Protein AF-A0A1A2Y1G8-F1 (afdb_monomer_lite)

Sequence (158 aa):
MRTSGRVFAVIVFGVAAVLALASTAAADPVSSTDTDYLAALHHGGLCCPEQSDMPISFADPASEISNGHTIARVMGESNNAYGNETYAGFKTLSTTIFKNSHTNSDLRPLNTLQSGEVVLIAVHYYGGQALECALIKDMGDEAGYWYGRPKAVAPYCY

pLDDT: mean 70.65, std 18.49, range [34.81, 92.75]

Foldseek 3Di:
DDDDDDDDDDDPPPPPPPPPPPPPVPDDPQDPLLVVLQVCQQQVPQFCPPDHRDRQDDQDSVVLSVVLLVLLVQQPDCPHPLHNLAPVSLLSQLVVQQVVQVVDPRGPRDDSLSSSSSNLSSCVSNNDLVSNLSHCVRCPPCSCRGRNHCVVVVVRND

Secondary structure (DSSP, 8-state):
-------------------------PPPPPPHHHHHHHHHHHHTTTS-TTS-------S-HHHHHHHHHHHHHHHH-TTBTTBSSSHHHHHHHHHHHHHHHHH-TTSPPPPHHHHHHHHHHHIIIIIHHHHHHHHHHHHGGGHHHHSSSTTTTGGG--

Structure (mmCIF, N/CA/C/O backbone):
data_AF-A0A1A2Y1G8-F1
#
_entry.id   AF-A0A1A2Y1G8-F1
#
loop_
_atom_site.group_PDB
_atom_site.id
_atom_site.type_symbol
_atom_site.label_atom_id
_atom_site.label_alt_id
_atom_site.label_comp_id
_atom_site.label_asym_id
_atom_site.label_entity_id
_atom_site.label_seq_id
_atom_site.pdbx_PDB_ins_code
_atom_site.Cartn_x
_atom_site.Cartn_y
_atom_site.Cartn_z
_atom_site.occupancy
_atom_site.B_iso_or_equiv
_atom_site.auth_seq_id
_atom_site.auth_comp_id
_atom_site.auth_asym_id
_atom_site.auth_atom_id
_atom_site.pdbx_PDB_model_num
ATOM 1 N N . MET A 1 1 ? 90.396 -31.746 3.221 1.00 37.69 1 MET A N 1
ATOM 2 C CA . MET A 1 1 ? 90.389 -31.035 1.923 1.00 37.69 1 MET A CA 1
ATOM 3 C C . MET A 1 1 ? 89.150 -30.149 1.864 1.00 37.69 1 MET A C 1
ATOM 5 O O . MET A 1 1 ? 88.110 -30.559 2.359 1.00 37.69 1 MET A O 1
ATOM 9 N N . ARG A 1 2 ? 89.315 -28.909 1.382 1.00 39.56 2 ARG A N 1
ATOM 10 C CA . ARG A 1 2 ? 88.288 -27.858 1.225 1.00 39.56 2 ARG A CA 1
ATOM 11 C C . ARG A 1 2 ? 87.123 -28.311 0.336 1.00 39.56 2 ARG A C 1
ATOM 13 O O . ARG A 1 2 ? 87.406 -28.972 -0.650 1.00 39.56 2 ARG A O 1
ATOM 20 N N . THR A 1 3 ? 85.903 -27.850 0.648 1.00 34.81 3 THR A N 1
ATOM 21 C CA . THR A 1 3 ? 85.048 -26.893 -0.121 1.00 34.81 3 THR A CA 1
ATOM 22 C C . THR A 1 3 ? 83.631 -26.942 0.476 1.00 34.81 3 THR A C 1
ATOM 24 O O . THR A 1 3 ? 83.030 -28.003 0.524 1.00 34.81 3 THR A O 1
ATOM 27 N N . SER A 1 4 ? 83.148 -25.901 1.163 1.00 42.72 4 SER A N 1
ATOM 28 C CA . SER A 1 4 ? 82.473 -24.710 0.606 1.00 42.72 4 SER A CA 1
ATOM 29 C C . SER A 1 4 ? 81.203 -25.032 -0.191 1.00 42.72 4 SER A C 1
ATOM 31 O O . SER A 1 4 ? 81.290 -25.487 -1.323 1.00 42.72 4 SER A O 1
ATOM 33 N N . GLY A 1 5 ? 80.040 -24.686 0.371 1.00 37.72 5 GLY A N 1
ATOM 34 C CA . GLY A 1 5 ? 78.758 -24.618 -0.335 1.00 37.72 5 GLY A CA 1
ATOM 35 C C . GLY A 1 5 ? 77.722 -23.887 0.520 1.00 37.72 5 GLY A C 1
ATOM 36 O O . GLY A 1 5 ? 77.165 -24.462 1.448 1.00 37.72 5 GLY A O 1
ATOM 37 N N . ARG A 1 6 ? 77.539 -22.588 0.265 1.00 41.44 6 ARG A N 1
ATOM 38 C CA . ARG A 1 6 ? 76.600 -21.699 0.963 1.00 41.44 6 ARG A CA 1
ATOM 39 C C . ARG A 1 6 ? 75.195 -21.801 0.350 1.00 41.44 6 ARG A C 1
ATOM 41 O O . ARG A 1 6 ? 75.055 -21.760 -0.863 1.00 41.44 6 ARG A O 1
ATOM 48 N N . VAL A 1 7 ? 74.213 -21.894 1.247 1.00 47.31 7 VAL A N 1
ATOM 49 C CA . VAL A 1 7 ? 72.816 -21.405 1.236 1.00 47.31 7 VAL A CA 1
ATOM 50 C C . VAL A 1 7 ? 72.332 -20.636 -0.008 1.00 47.31 7 VAL A C 1
ATOM 52 O O . VAL A 1 7 ? 72.877 -19.577 -0.295 1.00 47.31 7 VAL A O 1
ATOM 55 N N . PHE A 1 8 ? 71.210 -21.086 -0.595 1.00 34.81 8 PHE A N 1
ATOM 56 C CA . PHE A 1 8 ? 70.128 -20.293 -1.228 1.00 34.81 8 PHE A CA 1
ATOM 57 C C . PHE A 1 8 ? 68.812 -21.104 -1.087 1.00 34.81 8 PHE A C 1
ATOM 59 O O . PHE A 1 8 ? 68.797 -22.279 -1.433 1.00 34.81 8 PHE A O 1
ATOM 66 N N . ALA A 1 9 ? 67.836 -20.641 -0.284 1.00 38.75 9 ALA A N 1
ATOM 67 C CA . ALA A 1 9 ? 66.544 -20.045 -0.699 1.00 38.75 9 ALA A CA 1
ATOM 68 C C . ALA A 1 9 ? 65.739 -20.948 -1.669 1.00 38.75 9 ALA A C 1
ATOM 70 O O . ALA A 1 9 ? 66.257 -21.341 -2.701 1.00 38.75 9 ALA A O 1
ATOM 71 N N . VAL A 1 10 ? 64.482 -21.339 -1.438 1.00 39.81 10 VAL A N 1
ATOM 72 C CA . VAL A 1 10 ? 63.291 -20.531 -1.133 1.00 39.81 10 VAL A CA 1
ATOM 73 C C . VAL A 1 10 ? 62.252 -21.445 -0.462 1.00 39.81 10 VAL A C 1
ATOM 75 O O . VAL A 1 10 ? 61.882 -22.473 -1.024 1.00 39.81 10 VAL A O 1
ATOM 78 N N . ILE A 1 11 ? 61.747 -21.070 0.717 1.00 44.00 11 ILE A N 1
ATOM 79 C CA . ILE A 1 11 ? 60.514 -21.653 1.263 1.00 44.00 11 ILE A CA 1
ATOM 80 C C . ILE A 1 11 ? 59.368 -20.938 0.553 1.00 44.00 11 ILE A C 1
ATOM 82 O O . ILE A 1 11 ? 59.044 -19.797 0.878 1.00 44.00 11 ILE A O 1
ATOM 86 N N . VAL A 1 12 ? 58.786 -21.587 -0.454 1.00 43.72 12 VAL A N 1
ATOM 87 C CA . VAL A 1 12 ? 57.512 -21.150 -1.024 1.00 43.72 12 VAL A CA 1
ATOM 88 C C . VAL A 1 12 ? 56.455 -21.484 0.021 1.00 43.72 12 VAL A C 1
ATOM 90 O O . VAL A 1 12 ? 56.023 -22.627 0.144 1.00 43.72 12 VAL A O 1
ATOM 93 N N . PHE A 1 13 ? 56.087 -20.484 0.821 1.00 37.91 13 PHE A N 1
ATOM 94 C CA . PHE A 1 13 ? 54.854 -20.511 1.593 1.00 37.91 13 PHE A CA 1
ATOM 95 C C . PHE A 1 13 ? 53.709 -20.665 0.592 1.00 37.91 13 PHE A C 1
ATOM 97 O O . PHE A 1 13 ? 53.304 -19.708 -0.066 1.00 37.91 13 PHE A O 1
ATOM 104 N N . GLY A 1 14 ? 53.236 -21.901 0.438 1.00 37.22 14 GLY A N 1
ATOM 105 C CA . GLY A 1 14 ? 51.983 -22.198 -0.231 1.00 37.22 14 GLY A CA 1
ATOM 106 C C . GLY A 1 14 ? 50.876 -21.509 0.548 1.00 37.22 14 GLY A C 1
ATOM 107 O O . GLY A 1 14 ? 50.420 -22.013 1.572 1.00 37.22 14 GLY A O 1
ATOM 108 N N . VAL A 1 15 ? 50.489 -20.324 0.085 1.00 45.50 15 VAL A N 1
ATOM 109 C CA . VAL A 1 15 ? 49.250 -19.671 0.481 1.00 45.50 15 VAL A CA 1
ATOM 110 C C . VAL A 1 15 ? 48.147 -20.621 0.038 1.00 45.50 15 VAL A C 1
ATOM 112 O O . VAL A 1 15 ? 47.809 -20.690 -1.142 1.00 45.50 15 VAL A O 1
ATOM 115 N N . ALA A 1 16 ? 47.645 -21.419 0.979 1.00 45.94 16 ALA A N 1
ATOM 116 C CA . ALA A 1 16 ? 46.382 -22.109 0.822 1.00 45.94 16 ALA A CA 1
ATOM 117 C C . ALA A 1 16 ? 45.345 -21.014 0.572 1.00 45.94 16 ALA A C 1
ATOM 119 O O . ALA A 1 16 ? 44.940 -20.300 1.489 1.00 45.94 16 ALA A O 1
ATOM 120 N N . ALA A 1 17 ? 45.006 -20.820 -0.700 1.00 45.44 17 ALA A N 1
ATOM 121 C CA . ALA A 1 17 ? 43.917 -19.971 -1.118 1.00 45.44 17 ALA A CA 1
ATOM 122 C C . ALA A 1 17 ? 42.642 -20.583 -0.536 1.00 45.44 17 ALA A C 1
ATOM 124 O O . ALA A 1 17 ? 42.034 -21.480 -1.116 1.00 45.44 17 ALA A O 1
ATOM 125 N N . VAL A 1 18 ? 42.269 -20.126 0.657 1.00 47.09 18 VAL A N 1
ATOM 126 C CA . VAL A 1 18 ? 40.897 -20.208 1.130 1.00 47.09 18 VAL A CA 1
ATOM 127 C C . VAL A 1 18 ? 40.121 -19.370 0.128 1.00 47.09 18 VAL A C 1
ATOM 129 O O . VAL A 1 18 ? 40.111 -18.142 0.211 1.00 47.09 18 VAL A O 1
ATOM 132 N N . LEU A 1 19 ? 39.552 -20.028 -0.886 1.00 44.69 19 LEU A N 1
ATOM 133 C CA . LEU A 1 19 ? 38.456 -19.456 -1.645 1.00 44.69 19 LEU A CA 1
ATOM 134 C C . LEU A 1 19 ? 37.373 -19.171 -0.612 1.00 44.69 19 LEU A C 1
ATOM 136 O O . LEU A 1 19 ? 36.639 -20.065 -0.196 1.00 44.69 19 LEU A O 1
ATOM 140 N N . ALA A 1 20 ? 37.354 -17.929 -0.137 1.00 45.03 20 ALA A N 1
ATOM 141 C CA . ALA A 1 20 ? 36.224 -17.373 0.560 1.00 45.03 20 ALA A CA 1
ATOM 142 C C . ALA A 1 20 ? 35.035 -17.618 -0.363 1.00 45.03 20 ALA A C 1
ATOM 144 O O . ALA A 1 20 ? 34.967 -17.053 -1.457 1.00 45.03 20 ALA A O 1
ATOM 145 N N . LEU A 1 21 ? 34.156 -18.535 0.045 1.00 43.00 21 LEU A N 1
ATOM 146 C CA . LEU A 1 21 ? 32.839 -18.637 -0.539 1.00 43.00 21 LEU A CA 1
ATOM 147 C C . LEU A 1 21 ? 32.236 -17.250 -0.364 1.00 43.00 21 LEU A C 1
ATOM 149 O O . LEU A 1 21 ? 31.872 -16.855 0.742 1.00 43.00 21 LEU A O 1
ATOM 153 N N . ALA A 1 22 ? 32.207 -16.485 -1.451 1.00 49.25 22 ALA A N 1
ATOM 154 C CA . ALA A 1 22 ? 31.270 -15.401 -1.573 1.00 49.25 22 ALA A CA 1
ATOM 155 C C . ALA A 1 22 ? 29.911 -16.075 -1.420 1.00 49.25 22 ALA A C 1
ATOM 157 O O . ALA A 1 22 ? 29.436 -16.746 -2.335 1.00 49.25 22 ALA A O 1
ATOM 158 N N . SER A 1 23 ? 29.347 -15.989 -0.219 1.00 40.06 23 SER A N 1
ATOM 159 C CA . SER A 1 23 ? 27.945 -16.258 0.014 1.00 40.06 23 SER A CA 1
ATOM 160 C C . SER A 1 23 ? 27.212 -15.259 -0.864 1.00 40.06 23 SER A C 1
ATOM 162 O O . SER A 1 23 ? 26.983 -14.119 -0.469 1.00 40.06 23 SER A O 1
ATOM 164 N N . THR A 1 24 ? 26.927 -15.646 -2.105 1.00 44.16 24 THR A N 1
ATOM 165 C CA . THR A 1 24 ? 25.872 -15.018 -2.876 1.00 44.16 24 THR A CA 1
ATOM 166 C C . THR A 1 24 ? 24.657 -15.160 -1.981 1.00 44.16 24 THR A C 1
ATOM 168 O O . THR A 1 24 ? 24.174 -16.277 -1.793 1.00 44.16 24 THR A O 1
ATOM 171 N N . ALA A 1 25 ? 24.253 -14.071 -1.325 1.00 46.94 25 ALA A N 1
ATOM 172 C CA . ALA A 1 25 ? 22.940 -13.994 -0.723 1.00 46.94 25 ALA A CA 1
ATOM 173 C C . ALA A 1 25 ? 21.991 -14.313 -1.874 1.00 46.94 25 ALA A C 1
ATOM 175 O O . ALA A 1 25 ? 21.834 -13.510 -2.795 1.00 46.94 25 ALA A O 1
ATOM 176 N N . ALA A 1 26 ? 21.514 -15.556 -1.918 1.00 45.41 26 ALA A N 1
ATOM 177 C CA . ALA A 1 26 ? 20.459 -15.916 -2.830 1.00 45.41 26 ALA A CA 1
ATOM 178 C C . ALA A 1 26 ? 19.326 -14.970 -2.454 1.00 45.41 26 ALA A C 1
ATOM 180 O O . ALA A 1 26 ? 18.946 -14.928 -1.285 1.00 45.41 26 ALA A O 1
ATOM 181 N N . ALA A 1 27 ? 18.889 -14.142 -3.405 1.00 55.56 27 ALA A N 1
ATOM 182 C CA . ALA A 1 27 ? 17.657 -13.400 -3.223 1.00 55.56 27 ALA A CA 1
ATOM 183 C C . ALA A 1 27 ? 16.613 -14.415 -2.758 1.00 55.56 27 ALA A C 1
ATOM 185 O O . ALA A 1 27 ? 16.525 -15.500 -3.351 1.00 55.56 27 ALA A O 1
ATOM 186 N N . ASP A 1 28 ? 15.918 -14.108 -1.662 1.00 62.34 28 ASP A N 1
ATOM 187 C CA . ASP A 1 28 ? 14.861 -14.983 -1.182 1.00 62.34 28 ASP A CA 1
ATOM 188 C C . ASP A 1 28 ? 13.937 -15.292 -2.369 1.00 62.34 28 ASP A C 1
ATOM 190 O O . ASP A 1 28 ? 13.633 -14.395 -3.167 1.00 62.34 28 ASP A O 1
ATOM 194 N N . PRO A 1 29 ? 13.575 -16.568 -2.578 1.00 72.12 29 PRO A N 1
ATOM 195 C CA . PRO A 1 29 ? 12.736 -16.925 -3.705 1.00 72.12 29 PRO A CA 1
ATOM 196 C C . PRO A 1 29 ? 11.426 -16.140 -3.614 1.00 72.12 29 PRO A C 1
ATOM 198 O O . PRO A 1 29 ? 10.792 -16.123 -2.560 1.00 72.12 29 PRO A O 1
ATOM 201 N N . VAL A 1 30 ? 11.036 -15.510 -4.727 1.00 81.25 30 VAL A N 1
ATOM 202 C CA . VAL A 1 30 ? 9.764 -14.785 -4.863 1.00 81.25 30 VAL A CA 1
ATOM 203 C C . VAL A 1 30 ? 8.631 -15.694 -4.390 1.00 81.25 30 VAL A C 1
ATOM 205 O O . VAL A 1 30 ? 8.466 -16.808 -4.898 1.00 81.25 30 VAL A O 1
ATOM 208 N N . SER A 1 31 ? 7.884 -15.242 -3.387 1.00 87.62 31 SER A N 1
ATOM 209 C CA . SER A 1 31 ? 6.800 -16.019 -2.794 1.00 87.62 31 SER A CA 1
ATOM 210 C C . SER A 1 31 ? 5.550 -16.018 -3.685 1.00 87.62 31 SER A C 1
ATOM 212 O O . SER A 1 31 ? 5.425 -15.242 -4.638 1.00 87.62 31 SER A O 1
ATOM 214 N N . SER A 1 32 ? 4.578 -16.885 -3.377 1.00 87.00 32 SER A N 1
ATOM 215 C CA . SER A 1 32 ? 3.261 -16.823 -4.027 1.00 87.00 32 SER A CA 1
ATOM 216 C C . SER A 1 32 ? 2.573 -15.479 -3.766 1.00 87.00 32 SER A C 1
ATOM 218 O O . SER A 1 32 ? 2.015 -14.901 -4.689 1.00 87.00 32 SER A O 1
ATOM 220 N N . THR A 1 33 ? 2.704 -14.939 -2.548 1.00 87.81 33 THR A N 1
ATOM 221 C CA . THR A 1 33 ? 2.177 -13.619 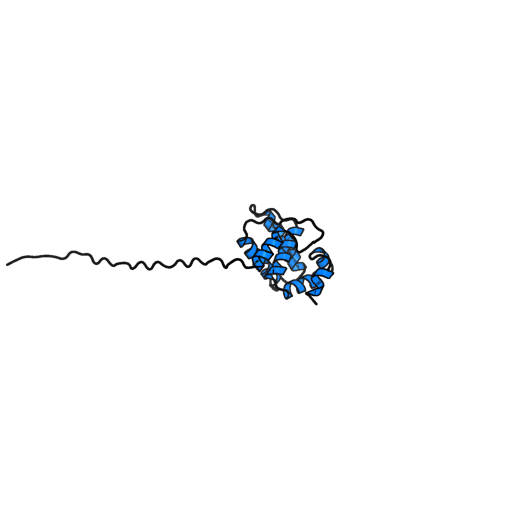-2.176 1.00 87.81 33 THR A CA 1
ATOM 222 C C . THR A 1 33 ? 2.793 -12.506 -3.017 1.00 87.81 33 THR A C 1
ATOM 224 O O . THR A 1 33 ? 2.074 -11.623 -3.468 1.00 87.81 33 THR A O 1
ATOM 227 N N . ASP A 1 34 ? 4.099 -12.564 -3.284 1.00 89.06 34 ASP A N 1
ATOM 228 C CA . ASP A 1 34 ? 4.776 -11.583 -4.141 1.00 89.06 34 ASP A CA 1
ATOM 229 C C . ASP A 1 34 ? 4.289 -11.655 -5.588 1.00 89.06 34 ASP A C 1
ATOM 231 O O . ASP A 1 34 ? 4.124 -10.636 -6.254 1.00 89.06 34 ASP A O 1
ATOM 235 N N . THR A 1 35 ? 4.027 -12.868 -6.073 1.00 85.50 35 THR A N 1
ATOM 236 C CA . THR A 1 35 ? 3.486 -13.078 -7.419 1.00 85.50 35 THR A CA 1
ATOM 237 C C . THR A 1 35 ? 2.074 -12.500 -7.535 1.00 85.50 35 THR A C 1
ATOM 239 O O . THR A 1 35 ? 1.778 -11.805 -8.508 1.00 85.50 35 THR A O 1
ATOM 242 N N . ASP A 1 36 ? 1.226 -12.727 -6.529 1.00 84.75 36 ASP A N 1
ATOM 243 C CA . ASP A 1 36 ? -0.138 -12.191 -6.483 1.00 84.75 36 ASP A CA 1
ATOM 244 C C . ASP A 1 36 ? -0.146 -10.662 -6.307 1.00 84.75 36 ASP A C 1
ATOM 246 O O . ASP A 1 36 ? -0.922 -9.970 -6.966 1.00 84.75 36 ASP A O 1
ATOM 250 N N . TYR A 1 37 ? 0.766 -10.122 -5.493 1.00 87.12 37 TYR A N 1
ATOM 251 C CA . TYR A 1 37 ? 0.986 -8.683 -5.333 1.00 87.12 37 TYR A CA 1
ATOM 252 C C . TYR A 1 37 ? 1.361 -8.018 -6.664 1.00 87.12 37 TYR A C 1
ATOM 254 O O . TYR A 1 37 ? 0.726 -7.047 -7.082 1.00 87.12 37 TYR A O 1
ATOM 262 N N . LEU A 1 38 ? 2.354 -8.564 -7.374 1.00 85.19 38 LEU A N 1
ATOM 263 C CA . LEU A 1 38 ? 2.773 -8.051 -8.679 1.00 85.19 38 LEU A CA 1
ATOM 264 C C . LEU A 1 38 ? 1.644 -8.149 -9.712 1.00 85.19 38 LEU A C 1
ATOM 266 O O . LEU A 1 38 ? 1.424 -7.208 -10.475 1.00 85.19 38 LEU A O 1
ATOM 270 N N . ALA A 1 39 ? 0.884 -9.247 -9.718 1.00 81.31 39 ALA A N 1
ATOM 271 C CA . ALA A 1 39 ? -0.287 -9.375 -10.580 1.00 81.31 39 ALA A CA 1
ATOM 272 C C . ALA A 1 39 ? -1.336 -8.293 -10.265 1.00 81.31 39 ALA A C 1
ATOM 274 O O . ALA A 1 39 ? -1.846 -7.644 -11.181 1.00 81.31 39 ALA A O 1
ATOM 275 N N . ALA A 1 40 ? -1.614 -8.028 -8.987 1.00 80.38 40 ALA A N 1
ATOM 276 C CA . ALA A 1 40 ? -2.557 -6.993 -8.575 1.00 80.38 40 ALA A CA 1
ATOM 277 C C . ALA A 1 40 ? -2.121 -5.583 -9.010 1.00 80.38 40 ALA A C 1
ATOM 279 O O . ALA A 1 40 ? -2.963 -4.812 -9.477 1.00 80.38 40 ALA A O 1
ATOM 280 N N . LEU A 1 41 ? -0.823 -5.260 -8.948 1.00 79.38 41 LEU A N 1
ATOM 281 C CA . LEU A 1 41 ? -0.284 -3.995 -9.473 1.00 79.38 41 LEU A CA 1
ATOM 282 C C . LEU A 1 41 ? -0.453 -3.867 -10.997 1.00 79.38 41 LEU A C 1
ATOM 284 O O . LEU A 1 41 ? -0.772 -2.792 -11.508 1.00 79.38 41 LEU A O 1
ATOM 288 N N . HIS A 1 42 ? -0.261 -4.964 -11.731 1.00 72.00 42 HIS A N 1
ATOM 289 C CA . HIS A 1 42 ? -0.375 -4.988 -13.191 1.00 72.00 42 HIS A CA 1
ATOM 290 C C . HIS A 1 42 ? -1.823 -4.929 -13.694 1.00 72.00 42 HIS A C 1
ATOM 292 O O . HIS A 1 42 ? -2.055 -4.446 -14.801 1.00 72.00 42 HIS A O 1
ATOM 298 N N . HIS A 1 43 ? -2.788 -5.406 -12.909 1.00 62.41 43 HIS A N 1
ATOM 299 C CA . HIS A 1 43 ? -4.204 -5.422 -13.284 1.00 62.41 43 HIS A CA 1
ATOM 300 C C . HIS A 1 43 ? -5.022 -4.275 -12.658 1.00 62.41 43 HIS A C 1
ATOM 302 O O . HIS A 1 43 ? -6.103 -3.979 -13.149 1.00 62.41 43 HIS A O 1
ATOM 308 N N . GLY A 1 44 ? -4.530 -3.599 -11.609 1.00 55.28 44 GLY A N 1
ATOM 309 C CA . GLY A 1 44 ? -5.266 -2.531 -10.899 1.00 55.28 44 GLY A CA 1
ATOM 310 C C . GLY A 1 44 ? -6.444 -3.040 -10.046 1.00 55.28 44 GLY A C 1
ATOM 311 O O . GLY A 1 44 ? -7.290 -2.274 -9.591 1.00 55.28 44 GLY A O 1
ATOM 312 N N . GLY A 1 45 ? -6.520 -4.356 -9.829 1.00 51.66 45 GLY A N 1
ATOM 313 C CA . GLY A 1 45 ? -7.776 -5.067 -9.573 1.00 51.66 45 GLY A CA 1
ATOM 314 C C . GLY A 1 45 ? -8.275 -5.167 -8.129 1.00 51.66 45 GLY A C 1
ATOM 315 O O . GLY A 1 45 ? -9.239 -5.895 -7.906 1.00 51.66 45 GLY A O 1
ATOM 316 N N . LEU A 1 46 ? -7.677 -4.488 -7.142 1.00 53.75 46 LEU A N 1
ATOM 317 C CA . LEU A 1 46 ? -8.206 -4.549 -5.766 1.00 53.75 46 LEU A CA 1
ATOM 318 C C . LEU A 1 46 ? -9.328 -3.536 -5.492 1.00 53.75 46 LEU A C 1
ATOM 320 O O . LEU A 1 46 ? -10.195 -3.802 -4.664 1.00 53.75 46 LEU A O 1
ATOM 324 N N . CYS A 1 47 ? -9.346 -2.393 -6.181 1.00 54.34 47 CYS A N 1
ATOM 325 C CA . CYS A 1 47 ? -10.147 -1.250 -5.742 1.00 54.34 47 CYS A CA 1
ATOM 326 C C . CYS A 1 47 ? -11.495 -1.068 -6.451 1.00 54.34 47 CYS A C 1
ATOM 328 O O . CYS A 1 47 ? -12.425 -0.509 -5.870 1.00 54.34 47 CYS A O 1
ATOM 330 N N . CYS A 1 48 ? -11.627 -1.544 -7.692 1.00 50.72 48 CYS A N 1
ATOM 331 C CA . CYS A 1 48 ? -12.703 -1.110 -8.577 1.00 50.72 48 CYS A CA 1
ATOM 332 C C . CYS A 1 48 ? -13.041 -2.167 -9.649 1.00 50.72 48 CYS A C 1
ATOM 334 O O . CYS A 1 48 ? -12.611 -2.021 -10.790 1.00 50.72 48 CYS A O 1
ATOM 336 N N . PRO A 1 49 ? -13.882 -3.183 -9.369 1.00 49.44 49 PRO A N 1
ATOM 337 C CA . PRO A 1 49 ? -14.322 -4.143 -10.395 1.00 49.44 49 PRO A CA 1
ATOM 338 C C . PRO A 1 49 ? -15.115 -3.504 -11.556 1.00 49.44 49 PRO A C 1
ATOM 340 O O . PRO A 1 49 ? -15.375 -4.162 -12.558 1.00 49.44 49 PRO A O 1
ATOM 343 N N . GLU A 1 50 ? -15.527 -2.236 -11.420 1.00 48.44 50 GLU A N 1
ATOM 344 C CA . GLU A 1 50 ? -16.243 -1.467 -12.447 1.00 48.44 50 GLU A CA 1
ATOM 345 C C . GLU A 1 50 ? -15.361 -0.438 -13.190 1.00 48.44 50 GLU A C 1
ATOM 347 O O . GLU A 1 50 ? -15.860 0.228 -14.098 1.00 48.44 50 GLU A O 1
ATOM 352 N N . GLN A 1 51 ? -14.077 -0.277 -12.842 1.00 48.69 51 GLN A N 1
ATOM 353 C CA . GLN A 1 51 ? -13.169 0.627 -13.567 1.00 48.69 51 GLN A CA 1
ATOM 354 C C . GLN A 1 51 ? -12.261 -0.149 -14.521 1.00 48.69 51 GLN A C 1
ATOM 356 O O . GLN A 1 51 ? -11.972 -1.318 -14.297 1.00 48.69 51 GLN A O 1
ATOM 361 N N . SER A 1 52 ? -11.846 0.481 -15.627 1.00 47.88 52 SER A N 1
ATOM 362 C CA . SER A 1 52 ? -10.932 -0.178 -16.563 1.00 47.88 52 SER A CA 1
ATOM 363 C C . SER A 1 52 ? -9.575 -0.381 -15.903 1.00 47.88 52 SER A C 1
ATOM 365 O O . SER A 1 52 ? -9.008 0.605 -15.427 1.00 47.88 52 SER A O 1
ATOM 367 N N . ASP A 1 53 ? -9.040 -1.600 -15.968 1.00 50.66 53 ASP A N 1
ATOM 368 C CA . ASP A 1 53 ? -7.668 -1.931 -15.582 1.00 50.66 53 ASP A CA 1
ATOM 369 C C . ASP A 1 53 ? -6.695 -0.861 -16.105 1.00 50.66 53 ASP A C 1
ATOM 371 O O . ASP A 1 53 ? -6.460 -0.731 -17.313 1.00 50.66 53 ASP A O 1
ATOM 375 N N . MET A 1 54 ? -6.143 -0.055 -15.198 1.00 53.12 54 MET A N 1
ATOM 376 C CA . MET A 1 54 ? -5.030 0.833 -15.509 1.00 53.12 54 MET A CA 1
ATOM 377 C C . MET A 1 54 ? -3.762 0.191 -14.959 1.00 53.12 54 MET A C 1
ATOM 379 O O . MET A 1 54 ? -3.474 0.363 -13.776 1.00 53.12 54 MET A O 1
ATOM 383 N N . PRO A 1 55 ? -2.988 -0.529 -15.790 1.00 60.16 55 PRO A N 1
ATOM 384 C CA . PRO A 1 55 ? -1.770 -1.176 -15.332 1.00 60.16 55 PRO A CA 1
ATOM 385 C C . PRO A 1 55 ? -0.836 -0.150 -14.698 1.00 60.16 55 PRO A C 1
ATOM 387 O O . PRO A 1 55 ? -0.484 0.863 -15.323 1.00 60.16 55 PRO A O 1
ATOM 390 N N . ILE A 1 56 ? -0.418 -0.421 -13.465 1.00 64.62 56 ILE A N 1
ATOM 391 C CA . ILE A 1 56 ? 0.586 0.386 -12.795 1.00 64.62 56 ILE A CA 1
ATOM 392 C C . ILE A 1 56 ? 1.948 -0.092 -13.312 1.00 64.62 56 ILE A C 1
ATOM 394 O O . ILE A 1 56 ? 2.397 -1.198 -13.031 1.00 64.62 56 ILE A O 1
ATOM 398 N N . SER A 1 57 ? 2.563 0.712 -14.183 1.00 60.06 57 SER A N 1
ATOM 399 C CA . SER A 1 57 ? 3.828 0.367 -14.838 1.00 60.06 57 SER A CA 1
ATOM 400 C C . SER A 1 57 ? 4.998 0.669 -13.912 1.00 60.06 57 SER A C 1
ATOM 402 O O . SER A 1 57 ? 5.260 1.837 -13.623 1.00 60.06 57 SER A O 1
ATOM 404 N N . PHE A 1 58 ? 5.742 -0.367 -13.544 1.00 65.25 58 PHE A N 1
ATOM 405 C CA . PHE A 1 58 ? 6.893 -0.278 -12.653 1.00 65.25 58 PHE A CA 1
ATOM 406 C C . PHE A 1 58 ? 8.188 -0.790 -13.293 1.00 65.25 58 PHE A C 1
ATOM 408 O O . PHE A 1 58 ? 8.150 -1.473 -14.317 1.00 65.25 58 PHE A O 1
ATOM 415 N N . ALA A 1 59 ? 9.329 -0.405 -12.712 1.00 62.28 59 ALA A N 1
ATOM 416 C CA . ALA A 1 59 ? 10.652 -0.575 -13.313 1.00 62.28 59 ALA A CA 1
ATOM 417 C C . ALA A 1 59 ? 11.179 -2.020 -13.232 1.00 62.28 59 ALA A C 1
ATOM 419 O O . ALA A 1 59 ? 11.629 -2.557 -14.246 1.00 62.28 59 ALA A O 1
ATOM 420 N N . ASP A 1 60 ? 11.103 -2.661 -12.057 1.00 80.12 60 ASP A N 1
ATOM 421 C CA . ASP A 1 60 ? 11.533 -4.049 -11.853 1.00 80.12 60 ASP A CA 1
ATOM 422 C C . ASP A 1 60 ? 10.781 -4.749 -10.693 1.00 80.12 60 ASP A C 1
ATOM 424 O O . ASP A 1 60 ? 10.471 -4.108 -9.688 1.00 80.12 60 ASP A O 1
ATOM 428 N N . PRO A 1 61 ? 10.504 -6.068 -10.786 1.00 81.25 61 PRO A N 1
ATOM 429 C CA . PRO A 1 61 ? 9.715 -6.790 -9.781 1.00 81.25 61 PRO A CA 1
ATOM 430 C C . PRO A 1 61 ? 10.276 -6.767 -8.352 1.00 81.25 61 PRO A C 1
ATOM 432 O O . PRO A 1 61 ? 9.505 -6.745 -7.396 1.00 81.25 61 PRO A O 1
ATOM 435 N N . ALA A 1 62 ? 11.602 -6.794 -8.185 1.00 83.25 62 ALA A N 1
ATOM 436 C CA . ALA A 1 62 ? 12.215 -6.876 -6.860 1.00 83.25 62 ALA A CA 1
ATOM 437 C C . ALA A 1 62 ? 12.066 -5.554 -6.095 1.00 83.25 62 ALA A C 1
ATOM 439 O O . ALA A 1 62 ? 11.738 -5.559 -4.905 1.00 83.25 62 ALA A O 1
ATOM 440 N N . SER A 1 63 ? 12.253 -4.427 -6.786 1.00 82.94 63 SER A N 1
ATOM 441 C CA . SER A 1 63 ? 11.987 -3.100 -6.232 1.00 82.94 63 SER A CA 1
ATOM 442 C C . SER A 1 63 ? 10.524 -2.941 -5.836 1.00 82.94 63 SER A C 1
ATOM 444 O O . SER A 1 63 ? 10.253 -2.415 -4.760 1.00 82.94 63 SER A O 1
ATOM 446 N N . GLU A 1 64 ? 9.579 -3.449 -6.632 1.00 84.12 64 GLU A N 1
ATOM 447 C CA . GLU A 1 64 ? 8.157 -3.336 -6.289 1.00 84.12 64 GLU A CA 1
ATOM 448 C C . GLU A 1 64 ? 7.758 -4.163 -5.077 1.00 84.12 64 GLU A C 1
ATOM 450 O O . GLU A 1 64 ? 7.072 -3.653 -4.194 1.00 84.12 64 GLU A O 1
ATOM 455 N N . ILE A 1 65 ? 8.245 -5.398 -4.968 1.00 88.50 65 ILE A N 1
ATOM 456 C CA . ILE A 1 65 ? 8.045 -6.212 -3.762 1.00 88.50 65 ILE A CA 1
ATOM 457 C C . ILE A 1 65 ? 8.598 -5.473 -2.530 1.00 88.50 65 ILE A C 1
ATOM 459 O O . ILE A 1 65 ? 7.921 -5.337 -1.507 1.00 88.50 65 ILE A O 1
ATOM 463 N N . SER A 1 66 ? 9.813 -4.920 -2.634 1.00 88.44 66 SER A N 1
ATOM 464 C CA . SER A 1 66 ? 10.437 -4.153 -1.548 1.00 88.44 66 SER A CA 1
ATOM 465 C C . SER A 1 66 ? 9.640 -2.892 -1.178 1.00 88.44 66 SER A C 1
ATOM 467 O O . SER A 1 66 ? 9.451 -2.591 0.011 1.00 88.44 66 SER A O 1
ATOM 469 N N . ASN A 1 67 ? 9.125 -2.177 -2.180 1.00 87.50 67 ASN A N 1
ATOM 470 C CA . ASN A 1 67 ? 8.254 -1.020 -1.998 1.00 87.50 67 ASN A CA 1
ATOM 471 C C . ASN A 1 67 ? 6.953 -1.423 -1.300 1.00 87.50 67 ASN A C 1
ATOM 473 O O . ASN A 1 67 ? 6.580 -0.781 -0.319 1.00 87.50 67 ASN A O 1
ATOM 477 N N . GLY A 1 68 ? 6.302 -2.502 -1.736 1.00 89.81 68 GLY A N 1
ATOM 478 C CA . GLY A 1 68 ? 5.079 -3.030 -1.135 1.00 89.81 68 GLY A CA 1
ATOM 479 C C . GLY A 1 68 ? 5.251 -3.360 0.346 1.00 89.81 68 GLY A C 1
ATOM 480 O O . GLY A 1 68 ? 4.491 -2.867 1.183 1.00 89.81 68 GLY A O 1
ATOM 481 N N . HIS A 1 69 ? 6.302 -4.099 0.704 1.00 92.75 69 HIS A N 1
ATOM 482 C CA . HIS A 1 69 ? 6.627 -4.365 2.109 1.00 92.75 69 HIS A CA 1
ATOM 483 C C . HIS A 1 69 ? 6.872 -3.081 2.908 1.00 92.75 69 HIS A C 1
ATOM 485 O O . HIS A 1 69 ? 6.414 -2.951 4.046 1.00 92.75 69 HIS A O 1
ATOM 491 N N . THR A 1 70 ? 7.584 -2.117 2.323 1.00 90.69 70 THR A N 1
ATOM 492 C CA . THR A 1 70 ? 7.865 -0.833 2.977 1.00 90.69 70 THR A CA 1
ATOM 493 C C . THR A 1 70 ? 6.588 -0.039 3.219 1.00 90.69 70 THR A C 1
ATOM 495 O O . THR A 1 70 ? 6.404 0.488 4.313 1.00 90.69 70 THR A O 1
ATOM 498 N N . ILE A 1 71 ? 5.696 0.020 2.235 1.00 91.00 71 ILE A N 1
ATOM 499 C CA . ILE A 1 71 ? 4.409 0.712 2.321 1.00 91.00 71 ILE A CA 1
ATOM 500 C C . ILE A 1 71 ? 3.536 0.089 3.409 1.00 91.00 71 ILE A C 1
ATOM 502 O O . ILE A 1 71 ? 3.047 0.812 4.276 1.00 91.00 71 ILE A O 1
ATOM 506 N N . ALA A 1 72 ? 3.384 -1.237 3.408 1.00 91.31 72 ALA A N 1
ATOM 507 C CA . ALA A 1 72 ? 2.597 -1.944 4.412 1.00 91.31 72 ALA A CA 1
ATOM 508 C C . ALA A 1 72 ? 3.151 -1.735 5.828 1.00 91.31 72 ALA A C 1
ATOM 510 O O . ALA A 1 72 ? 2.401 -1.416 6.750 1.00 91.31 72 ALA A O 1
ATOM 511 N N . ARG A 1 73 ? 4.479 -1.824 5.988 1.00 91.62 73 ARG A N 1
ATOM 512 C CA . ARG A 1 73 ? 5.151 -1.532 7.259 1.00 91.62 73 ARG A CA 1
ATOM 513 C C . ARG A 1 73 ? 4.896 -0.098 7.713 1.00 91.62 73 ARG A C 1
ATOM 515 O O . ARG A 1 73 ? 4.516 0.103 8.859 1.00 91.62 73 ARG A O 1
ATOM 522 N N . VAL A 1 74 ? 5.089 0.889 6.835 1.00 89.56 74 VAL A N 1
ATOM 523 C CA . VAL A 1 74 ? 4.843 2.300 7.165 1.00 89.56 74 VAL A CA 1
ATOM 524 C C . VAL A 1 74 ? 3.388 2.496 7.576 1.00 89.56 74 VAL A C 1
ATOM 526 O O . VAL A 1 74 ? 3.153 3.141 8.585 1.00 89.56 74 VAL A O 1
ATOM 529 N N . MET A 1 75 ? 2.421 1.901 6.873 1.00 89.94 75 MET A N 1
ATOM 530 C CA . MET A 1 75 ? 1.005 1.999 7.244 1.00 89.94 75 MET A CA 1
ATOM 531 C C . MET A 1 75 ? 0.697 1.427 8.634 1.00 89.94 75 MET A C 1
ATOM 533 O O . MET A 1 75 ? -0.121 2.018 9.341 1.00 89.94 75 MET A O 1
ATOM 537 N N . GLY A 1 76 ? 1.355 0.332 9.030 1.00 86.19 76 GLY A N 1
ATOM 538 C CA . GLY A 1 76 ? 1.199 -0.298 10.349 1.00 86.19 76 GLY A CA 1
ATOM 539 C C . GLY A 1 76 ? 1.987 0.362 11.490 1.00 86.19 76 GLY A C 1
ATOM 540 O O . GLY A 1 76 ? 1.744 0.085 12.662 1.00 86.19 76 GLY A O 1
ATOM 541 N N . GLU A 1 77 ? 2.939 1.250 11.201 1.00 85.19 77 GLU A N 1
ATOM 542 C CA . GLU A 1 77 ? 3.731 1.925 12.235 1.00 85.19 77 GLU A CA 1
ATOM 543 C C . GLU A 1 77 ? 2.959 3.095 12.860 1.00 85.19 77 GLU A C 1
ATOM 545 O O . GLU A 1 77 ? 2.927 4.183 12.299 1.00 85.19 77 GLU A O 1
ATOM 550 N N . SER A 1 78 ? 2.425 2.935 14.076 1.00 63.62 78 SER A N 1
ATOM 551 C CA . SER A 1 78 ? 1.599 3.962 14.747 1.00 63.62 78 SER A CA 1
ATOM 552 C C . SER A 1 78 ? 2.308 5.283 15.110 1.00 63.62 78 SER A C 1
ATOM 554 O O . SER A 1 78 ? 1.646 6.231 15.525 1.00 63.62 78 SER A O 1
ATOM 556 N N . ASN A 1 79 ? 3.640 5.357 15.000 1.00 59.88 79 ASN A N 1
ATOM 557 C CA . ASN A 1 79 ? 4.452 6.524 15.388 1.00 59.88 79 ASN A CA 1
ATOM 558 C C . ASN A 1 79 ? 5.067 7.269 14.192 1.00 59.88 79 ASN A C 1
ATOM 560 O O . ASN A 1 79 ? 5.959 8.100 14.376 1.00 59.88 79 ASN A O 1
ATOM 564 N N . ASN A 1 80 ? 4.648 6.959 12.966 1.00 60.03 80 ASN A N 1
ATOM 565 C CA . ASN A 1 80 ? 5.222 7.558 11.771 1.00 60.03 80 ASN A CA 1
ATOM 566 C C . ASN A 1 80 ? 4.329 8.702 11.260 1.00 60.03 80 ASN A C 1
ATOM 568 O O . ASN A 1 80 ? 3.108 8.600 11.265 1.00 60.03 80 ASN A O 1
ATOM 572 N N . ALA A 1 81 ? 4.916 9.795 10.764 1.00 61.69 81 ALA A N 1
ATOM 573 C CA . ALA A 1 81 ? 4.155 10.918 10.194 1.00 61.69 81 ALA A CA 1
ATOM 574 C C . ALA A 1 81 ? 3.295 10.511 8.975 1.00 61.69 81 ALA A C 1
ATOM 576 O O . ALA A 1 81 ? 2.406 11.256 8.566 1.00 61.69 81 ALA A O 1
ATOM 577 N N . TYR A 1 82 ? 3.575 9.333 8.408 1.00 59.09 82 TYR A N 1
ATOM 578 C CA . TYR A 1 82 ? 2.907 8.745 7.247 1.00 59.09 82 TYR A CA 1
ATOM 579 C C . TYR A 1 82 ? 2.054 7.506 7.592 1.00 59.09 82 TYR A C 1
ATOM 581 O O . TYR A 1 82 ? 1.366 6.999 6.712 1.00 59.09 82 TYR A O 1
ATOM 589 N N . GLY A 1 83 ? 2.110 7.010 8.834 1.00 61.53 83 GLY A N 1
ATOM 590 C CA . GLY A 1 83 ? 1.635 5.685 9.237 1.00 61.53 83 GLY A CA 1
ATOM 591 C C . GLY A 1 83 ? 0.840 5.714 10.531 1.00 61.53 83 GLY A C 1
ATOM 592 O O . GLY A 1 83 ? 1.300 6.292 11.511 1.00 61.53 83 GLY A O 1
ATOM 593 N N . ASN A 1 84 ? -0.367 5.145 10.529 1.00 67.31 84 ASN A N 1
ATOM 594 C CA . ASN A 1 84 ? -1.217 5.036 11.722 1.00 67.31 84 ASN A CA 1
ATOM 595 C C . ASN A 1 84 ? -2.462 4.149 11.521 1.00 67.31 84 ASN A C 1
ATOM 597 O O . ASN A 1 84 ? -3.428 4.314 12.258 1.00 67.31 84 ASN A O 1
ATOM 601 N N . GLU A 1 85 ? -2.487 3.263 10.521 1.00 79.62 85 GLU A N 1
ATOM 602 C CA . GLU A 1 85 ? -3.677 2.456 10.178 1.00 79.62 85 GLU A CA 1
ATOM 603 C C . GLU A 1 85 ? -4.956 3.284 9.903 1.00 79.62 85 GLU A C 1
ATOM 605 O O . GLU A 1 85 ? -6.053 2.736 9.877 1.00 79.62 85 GLU A O 1
ATOM 610 N N . THR A 1 86 ? -4.842 4.605 9.696 1.00 87.75 86 THR A N 1
ATOM 611 C CA . THR A 1 86 ? -5.990 5.497 9.455 1.00 87.75 86 THR A CA 1
ATOM 612 C C . THR A 1 86 ? -6.080 5.935 8.002 1.00 87.75 86 THR A C 1
ATOM 614 O O . THR A 1 86 ? -5.094 5.953 7.254 1.00 87.75 86 THR A O 1
ATOM 617 N N . TYR A 1 87 ? -7.253 6.432 7.628 1.00 89.56 87 TYR A N 1
ATOM 618 C CA . TYR A 1 87 ? -7.503 7.073 6.351 1.00 89.56 87 TYR A CA 1
ATOM 619 C C . TYR A 1 87 ? -6.623 8.316 6.135 1.00 89.56 87 TYR A C 1
ATOM 621 O O . TYR A 1 87 ? -6.203 8.604 5.011 1.00 89.56 87 TYR A O 1
ATOM 629 N N . ALA A 1 88 ? -6.283 9.053 7.197 1.00 89.56 88 ALA A N 1
ATOM 630 C CA . ALA A 1 88 ? -5.365 10.190 7.099 1.00 89.56 88 ALA A CA 1
ATOM 631 C C . ALA A 1 88 ? -3.932 9.750 6.747 1.00 89.56 88 ALA A C 1
AT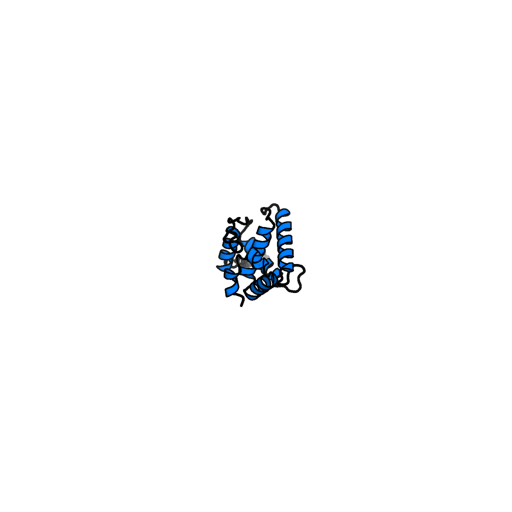OM 633 O O . ALA A 1 88 ? -3.296 10.382 5.895 1.00 89.56 88 ALA A O 1
ATOM 634 N N . GLY A 1 89 ? -3.452 8.657 7.351 1.00 89.19 89 GLY A N 1
ATOM 635 C CA . GLY A 1 89 ? -2.165 8.036 7.020 1.00 89.19 89 GLY A CA 1
ATOM 636 C C . GLY A 1 89 ? -2.148 7.546 5.576 1.00 89.19 89 GLY A C 1
ATOM 637 O O . GLY A 1 89 ? -1.287 7.952 4.795 1.00 89.19 89 GLY A O 1
ATOM 638 N N . PHE A 1 90 ? -3.191 6.814 5.174 1.00 90.81 90 PHE A N 1
ATOM 639 C CA . PHE A 1 90 ? -3.392 6.369 3.794 1.00 90.81 90 PHE A CA 1
ATOM 640 C C . PHE A 1 90 ? -3.316 7.524 2.782 1.00 90.81 90 PHE A C 1
ATOM 642 O O . PHE A 1 90 ? -2.540 7.456 1.827 1.00 90.81 90 PHE A O 1
ATOM 649 N N . LYS A 1 91 ? -4.063 8.619 2.988 1.00 90.81 91 LYS A N 1
ATOM 650 C CA . LYS A 1 91 ? -4.041 9.776 2.069 1.00 90.81 91 LYS A CA 1
ATOM 651 C C . LYS A 1 91 ? -2.674 10.450 2.015 1.00 90.81 91 LYS A C 1
ATOM 653 O O . LYS A 1 91 ? -2.238 10.892 0.948 1.00 90.81 91 LYS A O 1
ATOM 658 N N . THR A 1 92 ? -2.002 10.531 3.159 1.00 90.94 92 THR A N 1
ATOM 659 C CA . THR A 1 92 ? -0.667 11.121 3.274 1.00 90.94 92 THR A CA 1
ATOM 660 C C . THR A 1 92 ? 0.356 10.297 2.493 1.00 90.94 92 THR A C 1
ATOM 662 O O . THR A 1 92 ? 1.086 10.852 1.670 1.00 90.94 92 THR A O 1
ATOM 665 N N . LEU A 1 93 ? 0.355 8.974 2.665 1.00 89.88 93 LEU A N 1
ATOM 666 C CA . LEU A 1 93 ? 1.252 8.069 1.952 1.00 89.88 93 LEU A CA 1
ATOM 667 C C . LEU A 1 93 ? 0.952 8.023 0.447 1.00 89.88 93 LEU A C 1
ATOM 669 O O . LEU A 1 93 ? 1.873 8.157 -0.357 1.00 89.88 93 LEU A O 1
ATOM 673 N N . SER A 1 94 ? -0.326 7.965 0.063 1.00 89.62 94 SER A N 1
ATOM 674 C CA . SER A 1 94 ? -0.764 8.031 -1.342 1.00 89.62 94 SER A CA 1
ATOM 675 C C . SER A 1 94 ? -0.281 9.314 -2.024 1.00 89.62 94 SER A C 1
ATOM 677 O O . SER A 1 94 ? 0.224 9.288 -3.144 1.00 89.62 94 SER A O 1
ATOM 679 N N . THR A 1 95 ? -0.359 10.454 -1.328 1.00 88.81 95 THR A N 1
ATOM 680 C CA . THR A 1 95 ? 0.147 11.741 -1.833 1.00 88.81 95 THR A CA 1
ATOM 681 C C . THR A 1 95 ? 1.671 11.743 -1.980 1.00 88.81 95 THR A C 1
ATOM 683 O O . THR A 1 95 ? 2.201 12.338 -2.920 1.00 88.81 95 THR A O 1
ATOM 686 N N . THR A 1 96 ? 2.393 11.102 -1.061 1.00 88.31 96 THR A N 1
ATOM 687 C CA . THR A 1 96 ? 3.853 10.959 -1.146 1.00 88.31 96 THR A CA 1
ATOM 688 C C . THR A 1 96 ? 4.255 10.098 -2.342 1.00 88.31 96 THR A C 1
ATOM 690 O O . THR A 1 96 ? 5.113 10.512 -3.117 1.00 88.31 96 THR A O 1
ATOM 693 N N . ILE A 1 97 ? 3.595 8.956 -2.549 1.00 86.94 97 ILE A N 1
ATOM 694 C CA . ILE A 1 97 ? 3.825 8.079 -3.709 1.00 86.94 97 ILE A CA 1
ATOM 695 C C . ILE A 1 97 ? 3.529 8.823 -5.015 1.00 86.94 97 ILE A C 1
ATOM 697 O O . ILE A 1 97 ? 4.369 8.834 -5.917 1.00 86.94 97 ILE A O 1
ATOM 701 N N . PHE A 1 98 ? 2.398 9.533 -5.081 1.00 87.25 98 PHE A N 1
ATOM 702 C CA . PHE A 1 98 ? 2.044 10.385 -6.216 1.00 87.25 98 PHE A CA 1
ATOM 703 C C . PHE A 1 98 ? 3.174 11.362 -6.556 1.00 87.25 98 PHE A C 1
ATOM 705 O O . PHE A 1 98 ? 3.662 11.379 -7.687 1.00 87.25 98 PHE A O 1
ATOM 712 N N . LYS A 1 99 ? 3.648 12.137 -5.572 1.00 85.81 99 LYS A N 1
ATOM 713 C CA . LYS A 1 99 ? 4.732 13.114 -5.769 1.00 85.81 99 LYS A CA 1
ATOM 714 C C . LYS A 1 99 ? 6.028 12.444 -6.224 1.00 85.81 99 LYS A C 1
ATOM 716 O O . LYS A 1 99 ? 6.637 12.911 -7.183 1.00 85.81 99 LYS A O 1
ATOM 721 N N . ASN A 1 100 ? 6.413 11.342 -5.585 1.00 83.50 100 ASN A N 1
ATOM 722 C CA . ASN A 1 100 ? 7.658 10.639 -5.886 1.00 83.50 100 ASN A CA 1
ATOM 723 C C . ASN A 1 100 ? 7.659 10.054 -7.307 1.00 83.50 100 ASN A C 1
ATOM 725 O O . ASN A 1 100 ? 8.674 10.148 -8.000 1.00 83.50 100 ASN A O 1
ATOM 729 N N . SER A 1 101 ? 6.516 9.534 -7.772 1.00 80.31 101 SER A N 1
ATOM 730 C CA . SER A 1 101 ? 6.370 9.002 -9.138 1.00 80.31 101 SER A CA 1
ATOM 731 C C . SER A 1 101 ? 6.555 10.058 -10.234 1.00 80.31 101 SER A C 1
ATOM 733 O O . SER A 1 101 ? 6.928 9.723 -11.349 1.00 80.31 101 SER A O 1
ATOM 735 N N . HIS A 1 102 ? 6.338 11.342 -9.926 1.00 77.31 102 HIS A N 1
ATOM 736 C CA . HIS A 1 102 ? 6.536 12.450 -10.869 1.00 77.31 102 HIS A CA 1
ATOM 737 C C . HIS A 1 102 ? 7.956 13.019 -10.851 1.00 77.31 102 HIS A C 1
ATOM 739 O O . HIS A 1 102 ? 8.330 13.778 -11.744 1.00 77.31 102 HIS A O 1
ATOM 745 N N . THR A 1 103 ? 8.734 12.700 -9.819 1.00 76.94 103 THR A N 1
ATOM 746 C CA . THR A 1 103 ? 10.115 13.175 -9.664 1.00 76.94 103 THR A CA 1
ATOM 747 C C . THR A 1 103 ? 11.155 12.148 -10.092 1.00 76.94 103 THR A C 1
ATOM 749 O O . THR A 1 103 ? 12.308 12.516 -10.298 1.00 76.94 103 THR A O 1
ATOM 752 N N . ASN A 1 104 ? 10.769 10.878 -10.224 1.00 66.75 104 ASN A N 1
ATOM 753 C CA . ASN A 1 104 ? 11.658 9.805 -10.647 1.00 66.75 104 ASN A CA 1
ATOM 754 C C . ASN A 1 104 ? 11.428 9.495 -12.135 1.00 66.75 104 ASN A C 1
ATOM 756 O O . ASN A 1 104 ? 10.362 9.010 -12.502 1.00 66.75 104 ASN A O 1
ATOM 760 N N . SER A 1 105 ? 12.412 9.797 -12.989 1.00 57.31 105 SER A N 1
ATOM 761 C CA . SER A 1 105 ? 12.313 9.654 -14.453 1.00 57.31 105 SER A CA 1
ATOM 762 C C . SER A 1 105 ? 12.104 8.219 -14.930 1.00 57.31 105 SER A C 1
ATOM 764 O O . SER A 1 105 ? 11.682 8.013 -16.067 1.00 57.31 105 SER A O 1
ATOM 766 N N . ASP A 1 106 ? 12.406 7.250 -14.069 1.00 56.12 106 ASP A N 1
ATOM 767 C CA . ASP A 1 106 ? 12.401 5.827 -14.397 1.00 56.12 106 ASP A CA 1
ATOM 768 C C . ASP A 1 106 ? 11.037 5.173 -14.111 1.00 56.12 106 ASP A C 1
ATOM 770 O O . ASP A 1 106 ? 10.810 4.015 -14.459 1.00 56.12 106 ASP A O 1
ATOM 774 N N . LEU A 1 107 ? 10.102 5.923 -13.514 1.00 62.38 107 LEU A N 1
ATOM 775 C CA . LEU A 1 107 ? 8.734 5.495 -13.235 1.00 62.38 107 LEU A CA 1
ATOM 776 C C . LEU A 1 107 ? 7.755 6.272 -14.123 1.00 62.38 107 LEU A C 1
ATOM 778 O O . LEU A 1 107 ? 7.910 7.475 -14.340 1.00 62.38 107 LEU A O 1
ATOM 782 N N . ARG A 1 108 ? 6.706 5.610 -14.636 1.00 66.75 108 ARG A N 1
ATOM 783 C CA . ARG A 1 108 ? 5.597 6.364 -15.240 1.00 66.75 108 ARG A CA 1
ATOM 784 C C . ARG A 1 108 ? 4.909 7.166 -14.130 1.00 66.75 108 ARG A C 1
ATOM 786 O O . ARG A 1 108 ? 4.634 6.595 -13.074 1.00 66.75 108 ARG A O 1
ATOM 793 N N . PRO A 1 109 ? 4.577 8.446 -14.368 1.00 75.75 109 PRO A N 1
ATOM 794 C CA . PRO A 1 109 ? 3.849 9.235 -13.387 1.00 75.75 109 PRO A CA 1
ATOM 795 C C . PRO A 1 109 ? 2.519 8.560 -13.055 1.00 75.75 109 PRO A C 1
ATOM 797 O O . PRO A 1 109 ? 1.729 8.266 -13.957 1.00 75.75 109 PRO A O 1
ATOM 800 N N . LEU A 1 110 ? 2.283 8.315 -11.769 1.00 79.12 110 LEU A N 1
ATOM 801 C CA . LEU A 1 110 ? 1.030 7.753 -11.280 1.00 79.12 110 LEU A CA 1
ATOM 802 C C . LEU A 1 110 ? 0.024 8.873 -11.095 1.00 79.12 110 LEU A C 1
ATOM 804 O O . LEU A 1 110 ? 0.364 9.909 -10.538 1.00 79.12 110 LEU A O 1
ATOM 808 N N . ASN A 1 111 ? -1.234 8.683 -11.473 1.00 82.25 111 ASN A N 1
ATOM 809 C CA . ASN A 1 111 ? -2.270 9.613 -11.027 1.00 82.25 111 ASN A CA 1
ATOM 810 C C . ASN A 1 111 ? -2.624 9.382 -9.539 1.00 82.25 111 ASN A C 1
ATOM 812 O O . ASN A 1 111 ? -2.165 8.431 -8.897 1.00 82.25 111 ASN A O 1
ATOM 816 N N . THR A 1 112 ? -3.439 10.272 -8.967 1.00 79.56 112 THR A N 1
ATOM 817 C CA . THR A 1 112 ? -3.810 10.217 -7.543 1.00 79.56 112 THR A CA 1
ATOM 818 C C . THR A 1 112 ? -4.520 8.919 -7.163 1.00 79.56 112 THR A C 1
ATOM 820 O O . THR A 1 112 ? -4.292 8.411 -6.069 1.00 79.56 112 THR A O 1
ATOM 823 N N . LEU A 1 113 ? -5.351 8.375 -8.058 1.00 82.06 113 LEU A N 1
ATOM 824 C CA . LEU A 1 113 ? -6.056 7.115 -7.827 1.00 82.06 113 LEU A CA 1
ATOM 825 C C . LEU A 1 113 ? -5.064 5.948 -7.780 1.00 82.06 113 LEU A C 1
ATOM 827 O O . LEU A 1 113 ? -5.007 5.253 -6.773 1.00 82.06 113 LEU A O 1
ATOM 831 N N . GLN A 1 114 ? -4.212 5.818 -8.800 1.00 82.06 114 GLN A N 1
ATOM 832 C CA . GLN A 1 114 ? -3.190 4.767 -8.882 1.00 82.06 114 GLN A CA 1
ATOM 833 C C . GLN A 1 114 ? -2.257 4.783 -7.673 1.00 82.06 114 GLN A C 1
ATOM 835 O O . GLN A 1 114 ? -1.864 3.747 -7.153 1.00 82.06 114 GLN A O 1
ATOM 840 N N . SER A 1 115 ? -1.923 5.974 -7.181 1.00 85.62 115 SER A N 1
ATOM 841 C CA . SER A 1 115 ? -1.064 6.106 -6.003 1.00 85.62 115 SER A CA 1
ATOM 842 C C . SER A 1 115 ? -1.745 5.587 -4.734 1.00 85.62 115 SER A C 1
ATOM 844 O O . SER A 1 115 ? -1.068 5.054 -3.861 1.00 85.62 115 SER A O 1
ATOM 846 N N . GLY A 1 116 ? -3.071 5.723 -4.636 1.00 87.06 116 GLY A N 1
ATOM 847 C CA . GLY A 1 116 ? -3.870 5.107 -3.578 1.00 87.06 116 GLY A CA 1
ATOM 848 C C . GLY A 1 116 ? -3.990 3.593 -3.738 1.00 87.06 116 GLY A C 1
ATOM 849 O O . GLY A 1 116 ? -3.796 2.865 -2.769 1.00 87.06 116 GLY A O 1
ATOM 850 N N . GLU A 1 117 ? -4.214 3.104 -4.959 1.00 85.19 117 GLU A N 1
ATOM 851 C CA . GLU A 1 117 ? -4.274 1.667 -5.268 1.00 85.19 117 GLU A CA 1
ATOM 852 C C . GLU A 1 117 ? -3.005 0.937 -4.830 1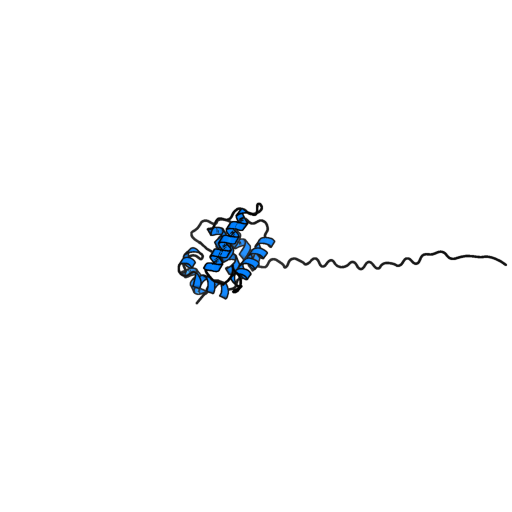.00 85.19 117 GLU A C 1
ATOM 854 O O . GLU A 1 117 ? -3.088 -0.095 -4.171 1.00 85.19 117 GLU A O 1
ATOM 859 N N . VAL A 1 118 ? -1.832 1.512 -5.108 1.00 87.19 118 VAL A N 1
ATOM 860 C CA . VAL A 1 118 ? -0.539 0.962 -4.672 1.00 87.19 118 VAL A CA 1
ATOM 861 C C . VAL A 1 118 ? -0.496 0.750 -3.157 1.00 87.19 118 VAL A C 1
ATOM 863 O O . VAL A 1 118 ? -0.002 -0.280 -2.695 1.00 87.19 118 VAL A O 1
ATOM 866 N N . VAL A 1 119 ? -1.034 1.692 -2.372 1.00 89.81 119 VAL A N 1
ATOM 867 C CA . VAL A 1 119 ? -1.072 1.566 -0.908 1.00 89.81 119 VAL A CA 1
ATOM 868 C C . VAL A 1 119 ? -1.998 0.438 -0.473 1.00 89.81 119 VAL A C 1
ATOM 870 O O . VAL A 1 119 ? -1.613 -0.364 0.374 1.00 89.81 119 VAL A O 1
ATOM 873 N N . LEU A 1 120 ? -3.193 0.347 -1.054 1.00 88.69 120 LEU A N 1
ATOM 874 C CA . LEU A 1 120 ? -4.178 -0.671 -0.678 1.00 88.69 120 LEU A CA 1
ATOM 875 C C . LEU A 1 120 ? -3.720 -2.072 -1.066 1.00 88.69 120 LEU A C 1
ATOM 877 O O . LEU A 1 120 ? -3.823 -2.984 -0.253 1.00 88.69 120 LEU A O 1
ATOM 881 N N . ILE A 1 121 ? -3.148 -2.227 -2.262 1.00 87.44 121 ILE A N 1
ATOM 882 C CA . ILE A 1 121 ? -2.566 -3.489 -2.726 1.00 87.44 121 ILE A CA 1
ATOM 883 C C . ILE A 1 121 ? -1.442 -3.917 -1.770 1.00 87.44 121 ILE A C 1
ATOM 885 O O . ILE A 1 121 ? -1.430 -5.048 -1.292 1.00 87.44 121 ILE A O 1
ATOM 889 N N . ALA A 1 122 ? -0.539 -3.008 -1.398 1.00 90.88 122 ALA A N 1
ATOM 890 C CA . ALA A 1 122 ? 0.518 -3.317 -0.437 1.00 90.88 122 ALA A CA 1
ATOM 891 C C . ALA A 1 122 ? -0.027 -3.720 0.947 1.00 90.88 122 ALA A C 1
ATOM 893 O O . ALA A 1 122 ? 0.432 -4.705 1.526 1.00 90.88 122 ALA A O 1
ATOM 894 N N . VAL A 1 123 ? -1.017 -2.993 1.476 1.00 90.88 123 VAL A N 1
ATOM 895 C CA . VAL A 1 123 ? -1.652 -3.317 2.765 1.00 90.88 123 VAL A CA 1
ATOM 896 C C . VAL A 1 123 ? -2.355 -4.676 2.715 1.00 90.88 123 VAL A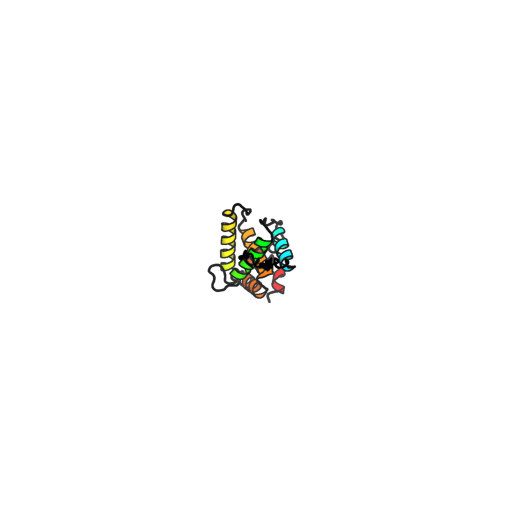 C 1
ATOM 898 O O . VAL A 1 123 ? -2.189 -5.461 3.645 1.00 90.88 123 VAL A O 1
ATOM 901 N N . HIS A 1 124 ? -3.065 -4.985 1.631 1.00 89.25 124 HIS A N 1
ATOM 902 C CA . HIS A 1 124 ? -3.770 -6.255 1.455 1.00 89.25 124 HIS A CA 1
ATOM 903 C C . HIS A 1 124 ? -2.818 -7.459 1.498 1.00 89.25 124 HIS A C 1
ATOM 905 O O . HIS A 1 124 ? -3.030 -8.409 2.250 1.00 89.25 124 HIS A O 1
ATOM 911 N N . TYR A 1 125 ? -1.728 -7.408 0.727 1.00 89.25 125 TYR A N 1
ATOM 912 C CA . TYR A 1 125 ? -0.815 -8.548 0.592 1.00 89.25 125 TYR A CA 1
ATOM 913 C C . TYR A 1 125 ? 0.225 -8.646 1.717 1.00 89.25 125 TYR A C 1
ATOM 915 O O . TYR A 1 125 ? 0.622 -9.753 2.083 1.00 89.25 125 TYR A O 1
ATOM 923 N N . TYR A 1 126 ? 0.660 -7.518 2.289 1.00 92.75 126 TYR A N 1
ATOM 924 C CA . TYR A 1 126 ? 1.779 -7.489 3.244 1.00 92.75 126 TYR A CA 1
ATOM 925 C C . TYR A 1 126 ? 1.438 -6.908 4.618 1.00 92.75 126 TYR A C 1
ATOM 927 O O . TYR A 1 126 ? 2.187 -7.122 5.571 1.00 92.75 126 TYR A O 1
ATOM 935 N N . GLY A 1 127 ? 0.338 -6.166 4.741 1.00 88.25 127 GLY A N 1
ATOM 936 C CA . GLY A 1 127 ? -0.076 -5.510 5.983 1.00 88.25 127 GLY A CA 1
ATOM 937 C C . GLY A 1 127 ? -0.762 -6.435 6.984 1.00 88.25 127 GLY A C 1
ATOM 938 O O . GLY A 1 127 ? -0.739 -6.184 8.189 1.00 88.25 127 GLY A O 1
ATOM 939 N N . GLY A 1 128 ? -1.343 -7.526 6.486 1.00 87.62 128 GLY A N 1
ATOM 940 C CA . GLY A 1 128 ? -2.130 -8.462 7.276 1.00 87.62 128 GLY A CA 1
ATOM 941 C C . GLY 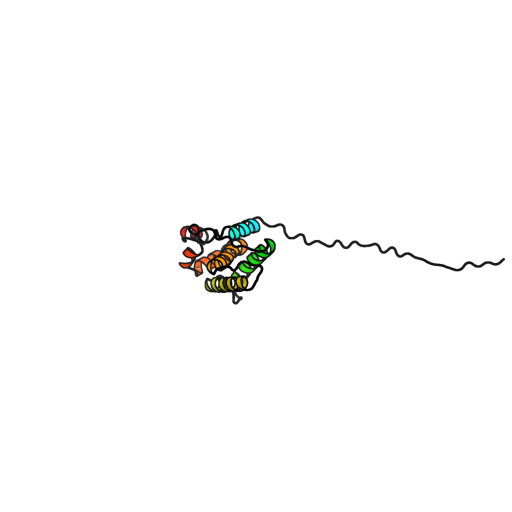A 1 128 ? -3.543 -7.953 7.576 1.00 87.62 128 GLY A C 1
ATOM 942 O O . GLY A 1 128 ? -3.839 -6.758 7.549 1.00 87.62 128 GLY A O 1
ATOM 943 N N . GLN A 1 129 ? -4.426 -8.896 7.909 1.00 87.00 129 GLN A N 1
ATOM 944 C CA . GLN A 1 129 ? -5.866 -8.655 8.041 1.00 87.00 129 GLN A CA 1
ATOM 945 C C . GLN A 1 129 ? -6.218 -7.580 9.081 1.00 87.00 129 GLN A C 1
ATOM 947 O O . GLN A 1 129 ? -7.128 -6.789 8.864 1.00 87.00 129 GLN A O 1
ATOM 952 N N . ALA A 1 130 ? -5.504 -7.526 10.209 1.00 88.19 130 ALA A N 1
ATOM 953 C CA . ALA A 1 130 ? -5.787 -6.554 11.265 1.00 88.19 130 ALA A CA 1
ATOM 954 C C . ALA A 1 130 ? -5.593 -5.104 10.786 1.00 88.19 130 ALA A C 1
ATOM 956 O O . ALA A 1 130 ? -6.480 -4.278 11.000 1.00 88.19 130 ALA A O 1
ATOM 957 N N . LEU A 1 131 ? -4.480 -4.830 10.095 1.00 89.12 131 LEU A N 1
ATOM 958 C CA . LEU A 1 131 ? -4.163 -3.513 9.541 1.00 89.12 131 LEU A CA 1
ATOM 959 C C . LEU A 1 131 ? -5.175 -3.108 8.467 1.00 89.12 131 LEU A C 1
ATOM 961 O O . LEU A 1 131 ? -5.695 -1.993 8.478 1.00 89.12 131 LEU A O 1
ATOM 965 N N . GLU A 1 132 ? -5.468 -4.024 7.545 1.00 87.94 132 GLU A N 1
ATOM 966 C CA . GLU A 1 132 ? -6.419 -3.776 6.464 1.00 87.94 132 GLU A CA 1
ATOM 967 C C . GLU A 1 132 ? -7.818 -3.463 7.015 1.00 87.94 132 GLU A C 1
ATOM 969 O O . GLU A 1 132 ? -8.440 -2.474 6.627 1.00 87.94 132 GLU A O 1
ATOM 974 N N . CYS A 1 133 ? -8.287 -4.239 7.992 1.00 87.31 133 CYS A N 1
ATOM 975 C CA . CYS A 1 133 ? -9.584 -4.012 8.618 1.00 87.31 133 CYS A CA 1
ATOM 976 C C . CYS A 1 133 ? -9.641 -2.727 9.451 1.00 87.31 133 CYS A C 1
ATOM 978 O O . CYS A 1 133 ? -10.675 -2.053 9.450 1.00 87.31 133 CYS A O 1
ATOM 980 N N . ALA A 1 134 ? -8.560 -2.363 10.147 1.00 88.06 134 ALA A N 1
ATOM 981 C CA . ALA A 1 134 ? -8.471 -1.087 10.854 1.00 88.06 134 ALA A CA 1
ATOM 982 C C . ALA A 1 134 ? -8.599 0.092 9.877 1.00 88.06 134 ALA A C 1
ATOM 984 O O . ALA A 1 134 ? -9.410 0.994 10.105 1.00 88.06 134 ALA A O 1
ATOM 985 N N . LEU A 1 135 ? -7.894 0.018 8.746 1.00 88.75 135 LEU A N 1
ATOM 986 C CA . LEU A 1 135 ? -7.948 1.028 7.696 1.00 88.75 135 LEU A CA 1
ATOM 987 C C . LEU A 1 135 ? -9.343 1.138 7.067 1.00 88.75 135 LEU A C 1
ATOM 989 O O . LEU A 1 135 ? -9.885 2.240 6.980 1.00 88.75 135 LEU A O 1
ATOM 993 N N . ILE A 1 136 ? -9.954 0.015 6.678 1.00 87.06 136 ILE A N 1
ATOM 994 C CA . ILE A 1 136 ? -11.316 -0.016 6.113 1.00 87.06 136 ILE A CA 1
ATOM 995 C C . ILE A 1 136 ? -12.323 0.606 7.084 1.00 87.06 136 ILE A C 1
ATOM 997 O O . ILE A 1 136 ? -13.188 1.385 6.679 1.00 87.06 136 ILE A O 1
ATOM 1001 N N . LYS A 1 137 ? -12.207 0.284 8.376 1.00 86.81 137 LYS A N 1
ATOM 1002 C CA . LYS A 1 137 ? -13.089 0.826 9.411 1.00 86.81 137 LYS A CA 1
ATOM 1003 C C . LYS A 1 137 ? -12.947 2.342 9.547 1.00 86.81 137 LYS A C 1
ATOM 1005 O O . LYS A 1 137 ? -13.960 3.016 9.716 1.00 86.81 137 LYS A O 1
ATOM 1010 N N . ASP A 1 138 ? -11.727 2.868 9.480 1.00 89.38 138 ASP A N 1
ATOM 1011 C CA . ASP A 1 138 ? -11.475 4.309 9.576 1.00 89.38 138 ASP A CA 1
ATOM 1012 C C . ASP A 1 138 ? -11.899 5.071 8.306 1.00 89.38 138 ASP A C 1
ATOM 1014 O O . ASP A 1 138 ? -12.394 6.193 8.391 1.00 89.38 138 ASP A O 1
ATOM 1018 N N . MET A 1 139 ? -11.787 4.444 7.129 1.00 87.75 139 MET A N 1
ATOM 1019 C CA . MET A 1 139 ? -12.272 5.004 5.860 1.00 87.75 139 MET A CA 1
ATOM 1020 C C . MET A 1 139 ? -13.795 5.216 5.838 1.00 87.75 139 MET A C 1
ATOM 1022 O O . MET A 1 139 ? -1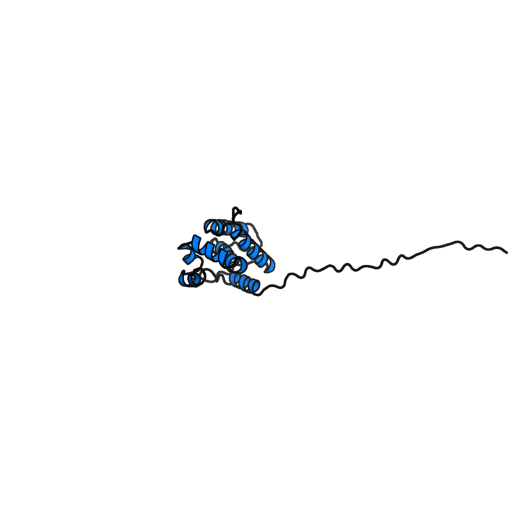4.276 6.143 5.183 1.00 87.75 139 MET A O 1
ATOM 1026 N N . GLY A 1 140 ? -14.569 4.376 6.531 1.00 85.31 140 GLY A N 1
ATOM 1027 C CA . GLY A 1 140 ? -16.030 4.471 6.539 1.00 85.31 140 GLY A CA 1
ATOM 1028 C C . GLY A 1 140 ? -16.622 4.319 5.132 1.00 85.31 140 GLY A C 1
ATOM 1029 O O . GLY A 1 140 ? -16.290 3.380 4.412 1.00 85.31 140 GLY A O 1
ATOM 1030 N N . ASP A 1 141 ? -17.488 5.248 4.719 1.00 81.38 141 ASP A N 1
ATOM 1031 C CA . ASP A 1 141 ? -18.158 5.200 3.408 1.00 81.38 141 ASP A CA 1
ATOM 1032 C C . ASP A 1 141 ? -17.177 5.258 2.221 1.00 81.38 141 ASP A C 1
ATOM 1034 O O . ASP A 1 141 ? -17.446 4.691 1.159 1.00 81.38 141 ASP A O 1
ATOM 1038 N N . GLU A 1 142 ? -16.009 5.879 2.409 1.00 83.06 142 GLU A N 1
ATOM 1039 C CA . GLU A 1 142 ? -14.951 5.963 1.394 1.00 83.06 142 GLU A CA 1
ATOM 1040 C C . GLU A 1 142 ? -14.332 4.595 1.094 1.00 83.06 142 GLU A C 1
ATOM 1042 O O . GLU A 1 142 ? -13.827 4.381 -0.007 1.00 83.06 142 GLU A O 1
ATOM 1047 N N . ALA A 1 143 ? -14.419 3.628 2.015 1.00 80.38 143 ALA A N 1
ATOM 1048 C CA . ALA A 1 143 ? -13.952 2.271 1.749 1.00 80.38 143 ALA A CA 1
ATOM 1049 C C . ALA A 1 143 ? -14.666 1.671 0.527 1.00 80.38 143 ALA A C 1
ATOM 1051 O O . ALA A 1 143 ? -14.055 0.937 -0.240 1.00 80.38 143 ALA A O 1
ATOM 1052 N N . GLY A 1 144 ? -15.931 2.040 0.286 1.00 75.44 144 GLY A N 1
ATOM 1053 C CA . GLY A 1 144 ? -16.688 1.588 -0.882 1.00 75.44 144 GLY A CA 1
ATOM 1054 C C . GLY A 1 144 ? -16.142 2.085 -2.225 1.00 75.44 144 GLY A C 1
ATOM 1055 O O . GLY A 1 144 ? -16.359 1.437 -3.248 1.00 75.44 144 GLY A O 1
ATOM 1056 N N . TYR A 1 145 ? -15.453 3.228 -2.220 1.00 76.25 145 TYR A N 1
ATOM 1057 C CA . TYR A 1 145 ? -14.755 3.775 -3.383 1.00 76.25 145 TYR A CA 1
ATOM 1058 C C . TYR A 1 145 ? -13.411 3.073 -3.606 1.00 76.25 145 TYR A C 1
ATOM 1060 O O . TYR A 1 145 ? -13.042 2.807 -4.742 1.00 76.25 145 TYR A O 1
ATOM 1068 N N . TRP A 1 146 ? -12.702 2.761 -2.520 1.00 78.31 146 TRP A N 1
ATOM 1069 C CA . TRP A 1 146 ? -11.341 2.223 -2.548 1.00 78.31 146 TRP A CA 1
ATOM 1070 C C . TRP A 1 146 ? -11.246 0.699 -2.636 1.00 78.31 146 TRP A C 1
ATOM 1072 O O . TRP A 1 146 ? -10.220 0.197 -3.068 1.00 78.31 146 TRP A O 1
ATOM 1082 N N . TYR A 1 147 ? -12.274 -0.030 -2.210 1.00 72.25 147 TYR A N 1
ATOM 1083 C CA . TYR A 1 147 ? -12.304 -1.496 -2.145 1.00 72.25 147 TYR A CA 1
ATOM 1084 C C . TYR A 1 147 ? -13.502 -2.097 -2.912 1.00 72.25 147 TYR A C 1
ATOM 1086 O O . TYR A 1 147 ? -13.797 -3.290 -2.812 1.00 72.25 147 TYR A O 1
ATOM 1094 N N . GLY A 1 148 ? -14.251 -1.268 -3.646 1.00 65.69 148 GLY A N 1
ATOM 1095 C CA . GLY A 1 148 ? -15.561 -1.620 -4.189 1.00 65.69 148 GLY A CA 1
ATOM 1096 C C . GLY A 1 148 ? -16.646 -1.701 -3.107 1.00 65.69 148 GLY A C 1
ATOM 1097 O O . GLY A 1 148 ? -16.381 -1.590 -1.910 1.00 65.69 148 GLY A O 1
ATOM 1098 N N . ARG A 1 149 ? -17.921 -1.865 -3.512 1.00 54.09 149 ARG A N 1
ATOM 1099 C CA . ARG A 1 149 ? -19.056 -1.803 -2.567 1.00 54.09 149 ARG A CA 1
ATOM 1100 C C . ARG A 1 149 ? -18.799 -2.699 -1.343 1.00 54.09 149 ARG A C 1
ATOM 1102 O O . ARG A 1 149 ? -18.501 -3.882 -1.518 1.00 54.09 149 ARG A O 1
ATOM 1109 N N . PRO A 1 150 ? -19.055 -2.203 -0.117 1.00 47.47 150 PRO A N 1
ATOM 1110 C CA . PRO A 1 150 ? -18.638 -2.843 1.135 1.00 47.47 150 PRO A CA 1
ATOM 1111 C C . PRO A 1 150 ? -19.148 -4.277 1.339 1.00 47.47 150 PRO A C 1
ATOM 1113 O O . PRO A 1 150 ? -18.619 -4.998 2.172 1.00 47.47 150 PRO A O 1
ATOM 1116 N N . LYS A 1 151 ? -20.125 -4.749 0.552 1.00 41.16 151 LYS A N 1
ATOM 1117 C CA . LYS A 1 151 ? -20.578 -6.148 0.583 1.00 41.16 151 LYS A CA 1
ATOM 1118 C C . LYS A 1 151 ? -19.515 -7.175 0.157 1.00 41.16 151 LYS A C 1
ATOM 1120 O O . LYS A 1 151 ? -19.713 -8.345 0.460 1.00 41.16 151 LYS A O 1
ATOM 1125 N N . ALA A 1 152 ? -18.429 -6.773 -0.511 1.00 44.62 152 ALA A N 1
ATOM 1126 C CA . ALA A 1 152 ? -17.344 -7.683 -0.895 1.00 44.62 152 ALA A CA 1
ATOM 1127 C C . ALA A 1 152 ? -16.238 -7.816 0.173 1.00 44.62 152 ALA A C 1
ATOM 1129 O O . ALA A 1 152 ? -15.643 -8.882 0.288 1.00 44.62 152 ALA A O 1
ATOM 1130 N N . VAL A 1 153 ? -16.007 -6.778 0.988 1.00 48.56 153 VAL A N 1
ATOM 1131 C CA . VAL A 1 153 ? -14.895 -6.733 1.967 1.00 48.56 153 VAL A CA 1
ATOM 1132 C C . VAL A 1 153 ? -15.376 -6.858 3.421 1.00 48.56 153 VAL A C 1
ATOM 1134 O O . VAL A 1 153 ? -14.668 -7.377 4.281 1.00 48.56 153 VAL A O 1
ATOM 1137 N N . ALA A 1 154 ? -16.648 -6.532 3.685 1.00 43.81 154 ALA A N 1
ATOM 1138 C CA . ALA A 1 154 ? -17.291 -6.746 4.979 1.00 43.81 154 ALA A CA 1
ATOM 1139 C C . ALA A 1 154 ? -17.291 -8.197 5.512 1.00 43.81 154 ALA A C 1
ATOM 1141 O O . ALA A 1 154 ? -17.294 -8.335 6.724 1.00 43.81 154 ALA A O 1
ATOM 1142 N N . PRO A 1 155 ? -17.266 -9.305 4.745 1.00 51.72 155 PRO A N 1
ATOM 1143 C CA . PRO A 1 155 ? -17.230 -10.620 5.395 1.00 51.72 155 PRO A CA 1
ATOM 1144 C C . PRO A 1 155 ? -15.897 -10.944 6.101 1.00 51.72 155 PRO A C 1
ATOM 1146 O O . PRO A 1 155 ? -15.838 -11.954 6.796 1.00 51.72 155 PRO A O 1
ATOM 1149 N N . TYR A 1 156 ? -14.851 -10.114 5.963 1.00 53.69 156 TYR A N 1
ATOM 1150 C CA . TYR A 1 156 ? -13.504 -10.393 6.486 1.00 53.69 156 TYR A CA 1
ATOM 1151 C C . TYR A 1 156 ? -13.056 -9.493 7.649 1.00 53.69 156 TYR A C 1
ATOM 1153 O O . TYR A 1 156 ? -11.981 -9.722 8.196 1.00 53.69 156 TYR A O 1
ATOM 1161 N N . CYS A 1 157 ? -13.857 -8.496 8.042 1.00 63.41 157 CYS A N 1
ATOM 1162 C CA . CYS A 1 157 ? -13.480 -7.489 9.046 1.00 63.41 157 CYS A CA 1
ATOM 1163 C C . CYS A 1 157 ? -14.466 -7.345 10.220 1.00 63.41 157 CYS A C 1
ATOM 1165 O O . CYS A 1 157 ? -14.404 -6.350 10.947 1.00 63.41 157 CYS A O 1
ATOM 1167 N N . TYR A 1 158 ? -15.366 -8.321 10.402 1.00 51.06 158 TYR A N 1
ATOM 1168 C CA . TYR A 1 158 ? -16.351 -8.386 11.492 1.00 51.06 158 TYR A CA 1
ATOM 1169 C C . TYR A 1 158 ? -16.187 -9.656 12.323 1.00 51.06 158 TYR A C 1
ATOM 1171 O O . TYR A 1 158 ? -15.917 -10.720 11.723 1.00 51.06 158 TYR A O 1
#

Radius of gyration: 27.07 Å; chains: 1; bounding box: 111×44×32 Å